Protein AF-A0A8H5XHL4-F1 (afdb_monomer)

Solvent-accessible surface area (backbone atoms only — not comparable to full-atom values): 6270 Å² total; per-residue (Å²): 133,94,64,80,93,77,61,61,70,64,60,60,53,51,51,50,46,74,71,34,95,85,46,50,74,70,47,53,52,52,52,54,50,47,54,58,54,70,52,80,88,62,96,65,56,74,69,56,48,54,49,49,48,70,42,34,60,77,45,88,51,71,60,10,51,52,43,46,52,49,53,53,53,48,52,52,50,54,48,50,49,46,71,74,40,34,78,82,73,36,90,84,78,67,84,84,71,74,84,84,120

InterPro domains:
  IPR032466 Metal-dependent hydrolase [SSF51556] (3-85)

Secondary structure (DSSP, 8-state):
----SS--THHHHHHHHHH-TT--HHHHHHHHHHHHHH---S---HHHHHHHHHHGGGSSSHHHHHHHHHHHHHHHHHHHHHHHHHHHHS---STTSSS--

Mean predicted aligned error: 8.35 Å

Radius of gyration: 18.92 Å; Cα contacts (8 Å, |Δi|>4): 49; chains: 1; bounding box: 35×47×55 Å

Structure (mmCIF, N/CA/C/O backbone):
data_AF-A0A8H5XHL4-F1
#
_entry.id   AF-A0A8H5XHL4-F1
#
loop_
_atom_site.group_PDB
_atom_site.id
_atom_site.type_symbol
_atom_site.label_atom_id
_atom_site.label_alt_id
_atom_site.label_comp_id
_atom_site.label_asym_id
_atom_site.label_entity_id
_atom_site.label_seq_id
_atom_site.pdbx_PDB_ins_code
_atom_site.Cartn_x
_atom_site.Cartn_y
_atom_site.Cartn_z
_atom_site.occupancy
_atom_site.B_iso_or_equiv
_atom_site.auth_seq_id
_atom_site.auth_comp_id
_atom_site.auth_asym_id
_atom_site.auth_atom_id
_atom_site.pdbx_PDB_model_num
ATOM 1 N N . MET A 1 1 ? 1.509 24.940 -1.824 1.00 42.12 1 MET A N 1
ATOM 2 C CA . MET A 1 1 ? 1.316 23.593 -2.398 1.00 42.12 1 MET A CA 1
ATOM 3 C C . MET A 1 1 ? 0.626 23.781 -3.732 1.00 42.12 1 MET A C 1
ATOM 5 O O . MET A 1 1 ? -0.484 24.295 -3.745 1.00 42.12 1 MET A O 1
ATOM 9 N N . LEU A 1 2 ? 1.323 23.528 -4.839 1.00 49.84 2 LEU A N 1
ATOM 10 C CA . LEU A 1 2 ? 0.805 23.785 -6.185 1.00 49.84 2 LEU A CA 1
ATOM 11 C C . LEU A 1 2 ? 0.125 22.520 -6.717 1.00 49.84 2 LEU A C 1
ATOM 13 O O . LEU A 1 2 ? 0.707 21.776 -7.493 1.00 49.84 2 LEU A O 1
ATOM 17 N N . GLY A 1 3 ? -1.107 22.301 -6.263 1.00 50.19 3 GLY A N 1
ATOM 18 C CA . GLY A 1 3 ? -2.074 21.391 -6.867 1.00 50.19 3 GLY A CA 1
ATOM 19 C C . GLY A 1 3 ? -3.294 22.213 -7.265 1.00 50.19 3 GLY A C 1
ATOM 20 O O . GLY A 1 3 ? -4.221 22.361 -6.478 1.00 50.19 3 GLY A O 1
ATOM 21 N N . GLN A 1 4 ? -3.246 22.838 -8.440 1.00 53.09 4 GLN A N 1
ATOM 22 C CA . GLN A 1 4 ? -4.428 23.424 -9.071 1.00 53.09 4 GLN A CA 1
ATOM 23 C C . GLN A 1 4 ? -4.852 22.460 -10.188 1.00 53.09 4 GLN A C 1
ATOM 25 O O . GLN A 1 4 ? -4.227 22.372 -11.242 1.00 53.09 4 GLN A O 1
ATOM 30 N N . ASP A 1 5 ? -5.861 21.664 -9.845 1.00 52.06 5 ASP A N 1
ATOM 31 C CA . ASP A 1 5 ? -6.903 21.056 -10.680 1.00 52.06 5 ASP A CA 1
ATOM 32 C C . ASP A 1 5 ? -6.591 20.055 -11.804 1.00 52.06 5 ASP A C 1
ATOM 34 O O . ASP A 1 5 ? -7.541 19.483 -12.334 1.00 52.06 5 ASP A O 1
ATOM 38 N N . THR A 1 6 ? -5.339 19.714 -12.132 1.00 51.28 6 THR A N 1
ATOM 39 C CA . THR A 1 6 ? -5.097 18.645 -13.142 1.00 51.28 6 THR A CA 1
ATOM 40 C C . THR A 1 6 ? -3.935 17.694 -12.865 1.00 51.28 6 THR A C 1
ATOM 42 O O . THR A 1 6 ? -3.956 16.561 -13.343 1.00 51.28 6 THR A O 1
ATOM 45 N N . ALA A 1 7 ? -2.934 18.100 -12.083 1.00 54.56 7 ALA A N 1
ATOM 46 C CA . ALA A 1 7 ? -1.842 17.222 -11.668 1.00 54.56 7 ALA A CA 1
ATOM 47 C C . ALA A 1 7 ? -2.116 16.748 -10.235 1.00 54.56 7 ALA A C 1
ATOM 49 O O . ALA A 1 7 ? -1.947 17.514 -9.291 1.00 54.56 7 ALA A O 1
ATOM 50 N N . GLY A 1 8 ? -2.600 15.515 -10.070 1.00 72.62 8 GLY A N 1
ATOM 51 C CA . GLY A 1 8 ? -2.780 14.901 -8.751 1.00 72.62 8 GLY A CA 1
ATOM 52 C C . GLY A 1 8 ? -1.451 14.695 -8.007 1.00 72.62 8 GLY A C 1
ATOM 53 O O . GLY A 1 8 ? -0.417 15.269 -8.348 1.00 72.62 8 GLY A O 1
ATOM 54 N N . MET A 1 9 ? -1.440 13.801 -7.016 1.00 84.75 9 MET A N 1
ATOM 55 C CA . MET A 1 9 ? -0.245 13.528 -6.198 1.00 84.75 9 MET A CA 1
ATOM 56 C C . MET A 1 9 ? 0.983 13.032 -6.989 1.00 84.75 9 MET A C 1
ATOM 58 O O . MET A 1 9 ? 2.087 13.019 -6.451 1.00 84.75 9 MET A O 1
ATOM 62 N N . SER A 1 10 ? 0.838 12.654 -8.263 1.00 86.69 10 SER A N 1
ATOM 63 C CA . SER A 1 10 ? 1.930 12.179 -9.123 1.00 86.69 10 SER A CA 1
ATOM 64 C C . SER A 1 10 ? 3.124 13.136 -9.182 1.00 86.69 10 SER A C 1
ATOM 66 O O . SER A 1 10 ? 4.265 12.679 -9.191 1.00 86.69 10 SER A O 1
ATOM 68 N N . HIS A 1 11 ? 2.885 14.452 -9.186 1.00 86.31 11 HIS A N 1
ATOM 69 C CA . HIS A 1 11 ? 3.968 15.437 -9.195 1.00 86.31 11 HIS A CA 1
ATOM 70 C C . HIS A 1 11 ? 4.782 15.400 -7.893 1.00 86.31 11 HIS A C 1
ATOM 72 O O . HIS A 1 11 ? 6.012 15.373 -7.935 1.00 86.31 11 HIS A O 1
ATOM 78 N N . ASP A 1 12 ? 4.111 15.323 -6.743 1.00 88.19 12 ASP A N 1
ATOM 79 C CA . ASP A 1 12 ? 4.772 15.251 -5.436 1.00 88.19 12 ASP A CA 1
ATOM 80 C C . ASP A 1 12 ? 5.557 13.936 -5.280 1.00 88.19 12 ASP A C 1
ATOM 82 O O . ASP A 1 12 ? 6.684 13.934 -4.782 1.00 88.19 12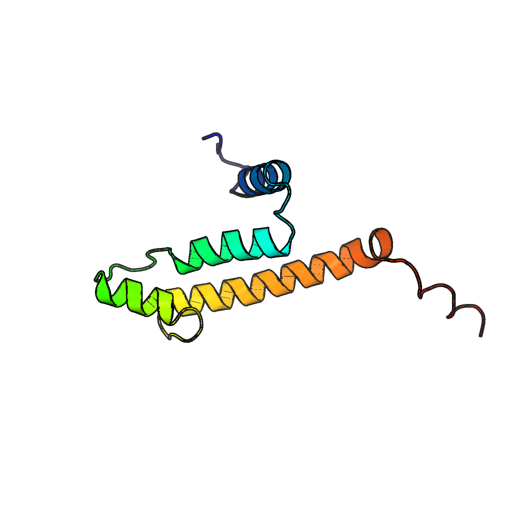 ASP A O 1
ATOM 86 N N . PHE A 1 13 ? 5.012 12.822 -5.784 1.00 88.62 13 PHE A N 1
ATOM 87 C CA . PHE A 1 13 ? 5.712 11.532 -5.828 1.00 88.62 13 PHE A CA 1
ATOM 88 C C . PHE A 1 13 ? 6.957 11.578 -6.724 1.00 88.62 13 PHE A C 1
ATOM 90 O O . PHE A 1 13 ? 8.005 11.047 -6.350 1.00 88.62 13 PHE A O 1
ATOM 97 N N . TRP A 1 14 ? 6.881 12.245 -7.879 1.00 87.81 14 TRP A N 1
ATOM 98 C CA . TRP A 1 14 ? 8.037 12.422 -8.757 1.00 87.81 14 TRP A CA 1
ATOM 99 C C . TRP A 1 14 ? 9.126 13.275 -8.097 1.00 87.81 14 TRP A C 1
ATOM 101 O O . TRP A 1 14 ? 10.302 12.913 -8.135 1.00 87.81 14 TRP A O 1
ATOM 111 N N . GLN A 1 15 ? 8.749 14.361 -7.417 1.00 89.69 15 GLN A N 1
ATOM 112 C CA . GLN A 1 15 ? 9.703 15.176 -6.662 1.00 89.69 15 GLN A CA 1
ATOM 113 C C . GLN A 1 15 ? 10.373 14.390 -5.527 1.00 89.69 15 GLN A C 1
ATOM 115 O O . GLN A 1 15 ? 11.585 14.509 -5.343 1.00 89.69 15 GLN A O 1
ATOM 120 N N . ALA A 1 16 ? 9.624 13.556 -4.797 1.00 88.38 16 ALA A N 1
ATOM 121 C CA . ALA A 1 16 ? 10.184 12.693 -3.756 1.00 88.38 16 ALA A CA 1
ATOM 122 C C . ALA A 1 16 ? 11.206 11.696 -4.327 1.00 88.38 16 ALA A C 1
ATOM 124 O O . ALA A 1 16 ? 12.293 11.541 -3.766 1.00 88.38 16 ALA A O 1
ATOM 125 N N . LEU A 1 17 ? 10.894 11.086 -5.476 1.00 87.81 17 LEU A N 1
ATOM 126 C CA . LEU A 1 17 ? 11.797 10.174 -6.181 1.00 87.81 17 LEU A CA 1
ATOM 127 C C . LEU A 1 17 ? 13.112 10.853 -6.579 1.00 87.81 17 LEU A C 1
ATOM 129 O O . LEU A 1 17 ? 14.180 10.284 -6.389 1.00 87.81 17 LEU A O 1
ATOM 133 N N . GLN A 1 18 ? 13.046 12.080 -7.100 1.00 88.62 18 GLN A N 1
ATOM 134 C CA . GLN A 1 18 ? 14.246 12.830 -7.484 1.00 88.62 18 GLN A CA 1
ATOM 135 C C . GLN A 1 18 ? 15.045 13.333 -6.269 1.00 88.62 18 GLN A C 1
ATOM 137 O O . GLN A 1 18 ? 16.268 13.454 -6.330 1.00 88.62 18 GLN A O 1
ATOM 142 N N . GLY A 1 19 ? 14.370 13.647 -5.160 1.00 86.56 19 GLY A N 1
ATOM 143 C CA . GLY A 1 19 ? 14.992 14.217 -3.965 1.00 86.56 19 GLY A CA 1
ATOM 144 C C . GLY A 1 19 ? 15.700 13.199 -3.067 1.00 86.56 19 GLY A C 1
ATOM 145 O O . GLY A 1 19 ? 16.670 13.547 -2.387 1.00 86.56 19 GLY A O 1
ATOM 146 N N . TRP A 1 20 ? 15.245 11.944 -3.048 1.00 86.75 20 TRP A N 1
ATOM 147 C CA . TRP A 1 20 ? 15.785 10.907 -2.168 1.00 86.75 20 TRP A CA 1
ATOM 148 C C . TRP A 1 20 ? 16.631 9.888 -2.929 1.00 86.75 20 TRP A C 1
ATOM 150 O O . TRP A 1 20 ? 16.127 9.027 -3.640 1.00 86.75 20 TRP A O 1
ATOM 160 N N . LYS A 1 21 ? 17.948 9.924 -2.690 1.00 79.94 21 LYS A N 1
ATOM 161 C CA . LYS A 1 21 ? 18.935 9.051 -3.355 1.00 79.94 21 LYS A CA 1
ATOM 162 C C . LYS A 1 21 ? 18.736 7.550 -3.107 1.00 79.94 21 LYS A C 1
ATOM 164 O O . LYS A 1 21 ? 19.317 6.738 -3.814 1.00 79.94 21 LYS A O 1
ATOM 169 N N . ASN A 1 22 ? 17.979 7.186 -2.077 1.00 82.25 22 ASN A N 1
ATOM 170 C CA . ASN A 1 22 ? 17.691 5.811 -1.676 1.00 82.25 22 ASN A CA 1
ATOM 171 C C . ASN A 1 22 ? 16.222 5.415 -1.904 1.00 82.25 22 ASN A C 1
ATOM 173 O O . ASN A 1 22 ? 15.802 4.362 -1.424 1.00 82.25 22 ASN A O 1
ATOM 177 N N . LEU A 1 23 ? 15.435 6.244 -2.597 1.00 86.00 23 LEU A N 1
ATOM 178 C CA . LEU A 1 23 ? 14.054 5.930 -2.93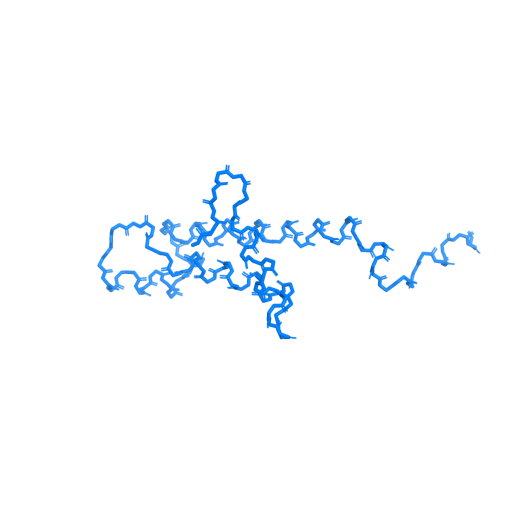6 1.00 86.00 23 LEU A CA 1
ATOM 179 C C . LEU A 1 23 ? 14.006 5.304 -4.332 1.00 86.00 23 LEU A C 1
ATOM 181 O O . LEU A 1 23 ? 14.235 5.972 -5.331 1.00 86.00 23 LEU A O 1
ATOM 185 N N . GLY A 1 24 ? 13.725 4.005 -4.388 1.00 87.75 24 GLY A N 1
ATOM 186 C CA . GLY A 1 24 ? 13.415 3.294 -5.631 1.00 87.75 24 GLY A CA 1
ATOM 187 C C . GLY A 1 24 ? 11.919 3.001 -5.761 1.00 87.75 24 GLY A C 1
ATOM 188 O O . GLY A 1 24 ? 11.121 3.420 -4.922 1.00 87.75 24 GLY A O 1
ATOM 189 N N . LEU A 1 25 ? 11.546 2.209 -6.770 1.00 89.88 25 LEU A N 1
ATOM 190 C CA . LEU A 1 25 ? 10.157 1.804 -7.027 1.00 89.88 25 LEU A CA 1
ATOM 191 C C . LEU A 1 25 ? 9.481 1.194 -5.786 1.00 89.88 25 LEU A C 1
ATOM 193 O O . LEU A 1 25 ? 8.402 1.627 -5.394 1.00 89.88 25 LEU A O 1
ATOM 197 N N . ALA A 1 26 ? 10.160 0.266 -5.107 1.00 91.62 26 ALA A N 1
ATOM 198 C CA . ALA A 1 26 ? 9.665 -0.331 -3.865 1.00 91.62 26 ALA A CA 1
ATOM 199 C C . ALA A 1 26 ? 9.419 0.717 -2.765 1.00 91.62 26 ALA A C 1
ATOM 201 O O . ALA A 1 26 ? 8.443 0.634 -2.024 1.00 91.62 26 ALA A O 1
ATOM 202 N N . GLY A 1 27 ? 10.276 1.739 -2.690 1.00 92.44 27 GLY A N 1
ATOM 203 C CA . GLY A 1 27 ? 10.133 2.832 -1.735 1.00 92.44 27 GLY A CA 1
ATOM 204 C C . GLY A 1 27 ? 8.921 3.719 -2.022 1.00 92.44 27 GLY A C 1
ATOM 205 O O . GLY A 1 27 ? 8.235 4.117 -1.083 1.00 92.44 27 GLY A O 1
ATOM 206 N N . LEU A 1 28 ? 8.614 3.989 -3.296 1.00 92.75 28 LEU A N 1
ATOM 207 C CA . LEU A 1 28 ? 7.379 4.687 -3.681 1.00 92.75 28 LEU A CA 1
ATOM 208 C C . LEU A 1 28 ? 6.138 3.880 -3.287 1.00 92.75 28 LEU A C 1
ATOM 210 O O . LEU A 1 28 ? 5.202 4.444 -2.719 1.00 92.75 28 LEU A O 1
ATOM 214 N N . GLY A 1 29 ? 6.170 2.564 -3.517 1.00 94.62 29 GLY A N 1
ATOM 215 C CA . GLY A 1 29 ? 5.112 1.650 -3.090 1.00 94.62 29 GLY A CA 1
ATOM 216 C C . GLY A 1 29 ? 4.886 1.697 -1.580 1.00 94.62 29 GLY A C 1
ATOM 217 O O . GLY A 1 29 ? 3.767 1.914 -1.122 1.00 94.62 29 GLY A O 1
ATOM 218 N N . SER A 1 30 ? 5.962 1.604 -0.792 1.00 94.50 30 SER A N 1
ATOM 219 C CA . SER A 1 30 ? 5.893 1.720 0.671 1.00 94.50 30 SER A CA 1
ATOM 220 C C . SER A 1 30 ? 5.409 3.093 1.150 1.00 94.50 30 SER A C 1
ATOM 222 O O . SER A 1 30 ? 4.713 3.178 2.163 1.00 94.50 30 SER A O 1
ATOM 224 N N . LEU A 1 31 ? 5.765 4.181 0.458 1.00 94.06 31 LEU A N 1
ATOM 225 C CA . LEU A 1 31 ? 5.317 5.529 0.816 1.00 94.06 31 LEU A CA 1
ATOM 226 C C . LEU A 1 31 ? 3.795 5.663 0.665 1.00 94.06 31 LEU A C 1
ATOM 228 O O . LEU A 1 31 ? 3.121 6.130 1.586 1.00 94.06 31 LEU A O 1
ATOM 232 N N . ALA A 1 32 ? 3.254 5.213 -0.467 1.00 95.12 32 ALA A N 1
ATOM 233 C CA . ALA A 1 32 ? 1.818 5.207 -0.708 1.00 95.12 32 ALA A CA 1
ATOM 234 C C . ALA A 1 32 ? 1.082 4.228 0.226 1.00 95.12 32 ALA A C 1
ATOM 236 O O . ALA A 1 32 ? 0.087 4.619 0.839 1.00 95.12 32 ALA A O 1
ATOM 237 N N . GLU A 1 33 ? 1.605 3.015 0.437 1.00 96.81 33 GLU A N 1
ATOM 238 C CA . GLU A 1 33 ? 1.028 2.039 1.373 1.00 96.81 33 GLU A CA 1
ATOM 239 C C . GLU A 1 33 ? 0.923 2.606 2.794 1.00 96.81 33 GLU A C 1
ATOM 241 O O . GLU A 1 33 ? -0.106 2.472 3.458 1.00 96.81 33 GLU A O 1
ATOM 246 N N . ASN A 1 34 ? 1.964 3.303 3.258 1.00 96.56 34 ASN A N 1
ATOM 247 C CA . ASN A 1 34 ? 1.947 3.945 4.568 1.00 96.56 34 ASN A CA 1
ATOM 248 C C . ASN A 1 34 ? 0.856 5.015 4.667 1.00 96.56 34 ASN A C 1
ATOM 250 O O . ASN A 1 34 ? 0.212 5.119 5.711 1.00 96.56 34 ASN A O 1
ATOM 254 N N . SER A 1 35 ? 0.588 5.775 3.602 1.00 96.12 35 SER A N 1
ATOM 255 C CA . SER A 1 35 ? -0.504 6.755 3.623 1.00 96.12 35 SER A CA 1
ATOM 256 C C . SER A 1 35 ? -1.871 6.090 3.855 1.00 96.12 35 SER A C 1
ATOM 258 O O . SER A 1 35 ? -2.643 6.560 4.689 1.00 96.12 35 SER A O 1
ATOM 260 N N . VAL A 1 36 ? -2.129 4.935 3.226 1.00 96.94 36 VAL A N 1
ATOM 261 C CA . VAL A 1 36 ? -3.342 4.124 3.441 1.00 96.94 36 VAL A CA 1
ATOM 262 C C . VAL A 1 36 ? -3.358 3.548 4.857 1.00 96.94 36 VAL A C 1
ATOM 264 O O . VAL A 1 36 ? -4.358 3.645 5.576 1.00 96.94 36 VAL A O 1
ATOM 267 N N . ARG A 1 37 ? -2.227 2.993 5.305 1.00 97.69 37 ARG A N 1
ATOM 268 C CA . ARG A 1 37 ? -2.111 2.367 6.622 1.00 97.69 37 ARG A CA 1
ATOM 269 C C . ARG A 1 37 ? -2.412 3.345 7.749 1.00 97.69 37 ARG A C 1
ATOM 271 O O . ARG A 1 37 ? -3.100 2.971 8.696 1.00 97.69 37 ARG A O 1
ATOM 278 N N . TRP A 1 38 ? -1.952 4.587 7.643 1.00 97.44 38 TRP A N 1
ATOM 279 C CA . TRP A 1 38 ? -2.099 5.605 8.684 1.00 97.44 38 TRP A CA 1
ATOM 280 C C . TRP A 1 38 ? -3.308 6.534 8.495 1.00 97.44 38 TRP A C 1
ATOM 282 O O . TRP A 1 38 ? -3.610 7.315 9.391 1.00 97.44 38 TRP A O 1
ATOM 292 N N . ALA A 1 39 ? -4.060 6.430 7.396 1.00 96.69 39 ALA A N 1
ATOM 293 C CA . ALA A 1 39 ? -5.280 7.216 7.202 1.00 96.69 39 ALA A CA 1
ATOM 294 C C . ALA A 1 39 ? -6.362 6.898 8.254 1.00 96.69 39 ALA A C 1
ATOM 296 O O . ALA A 1 39 ? -6.524 5.755 8.681 1.00 96.69 39 ALA A O 1
ATOM 297 N N . ALA A 1 40 ? -7.147 7.890 8.662 1.00 95.69 40 ALA A N 1
ATOM 298 C CA . ALA A 1 40 ? -8.371 7.675 9.434 1.00 95.69 40 ALA A CA 1
ATOM 299 C C . ALA A 1 40 ? -9.556 7.603 8.457 1.00 95.69 40 ALA A C 1
ATOM 301 O O . ALA A 1 40 ? -10.070 8.632 8.032 1.00 95.69 40 ALA A O 1
ATOM 302 N N . PHE A 1 41 ? -9.926 6.391 8.028 1.00 95.25 41 PHE A N 1
ATOM 303 C CA . PHE A 1 41 ? -11.003 6.189 7.043 1.00 95.25 41 PHE A CA 1
ATOM 304 C C . PHE A 1 41 ? -12.408 6.324 7.632 1.00 95.25 41 PHE A C 1
ATOM 306 O O . PHE A 1 41 ? -13.361 6.549 6.891 1.00 95.25 41 PHE A O 1
ATOM 313 N N . GLU A 1 42 ? -12.527 6.146 8.941 1.00 94.31 42 GLU A N 1
ATOM 314 C CA . GLU A 1 42 ? -13.778 6.143 9.687 1.00 94.31 42 GLU A CA 1
ATOM 315 C C . GLU A 1 42 ? -13.550 6.877 11.011 1.00 94.31 42 GLU A C 1
ATOM 317 O O . GLU A 1 42 ? -12.413 6.956 11.495 1.00 94.31 42 GLU A O 1
ATOM 322 N N . ASP A 1 43 ? -14.626 7.382 11.612 1.00 96.25 43 ASP A N 1
ATOM 323 C CA . ASP A 1 43 ? -14.581 7.893 12.979 1.00 96.25 43 ASP A CA 1
ATOM 324 C C . ASP A 1 43 ? -14.351 6.722 13.939 1.00 96.25 43 ASP A C 1
ATOM 326 O O . ASP A 1 43 ? -15.150 5.787 14.017 1.00 96.25 43 ASP A O 1
ATOM 330 N N . GLN A 1 44 ? -13.235 6.756 14.662 1.00 95.31 44 GLN A N 1
ATOM 331 C CA . GLN A 1 44 ? -12.802 5.663 15.527 1.00 95.31 44 GLN A CA 1
ATOM 332 C C . GLN A 1 44 ? -12.162 6.206 16.802 1.00 95.31 44 GLN A C 1
ATOM 334 O O . GLN A 1 44 ? -11.601 7.306 16.825 1.00 95.31 44 GLN A O 1
ATOM 339 N N . SER A 1 45 ? -12.206 5.413 17.875 1.00 97.56 45 SER A N 1
ATOM 340 C CA . SER A 1 45 ? -11.397 5.707 19.055 1.00 97.56 45 SER A CA 1
ATOM 341 C C . SER A 1 45 ? -9.909 5.533 18.731 1.00 97.56 45 SER A C 1
ATOM 343 O O . SER A 1 45 ? -9.528 4.798 17.818 1.00 97.56 45 SER A O 1
ATOM 345 N N . GLN A 1 46 ? -9.035 6.163 19.520 1.00 97.06 46 GLN A N 1
ATOM 346 C CA . GLN A 1 46 ? -7.590 5.990 19.351 1.00 97.06 46 GLN A CA 1
ATOM 347 C C . GLN A 1 46 ? -7.162 4.518 19.483 1.00 97.06 46 GLN A C 1
ATOM 349 O O . GLN A 1 46 ? -6.259 4.074 18.775 1.00 97.06 46 GLN A O 1
ATOM 354 N N . ALA A 1 47 ? -7.796 3.763 20.385 1.00 97.81 47 ALA A N 1
ATOM 355 C CA . ALA A 1 47 ? -7.474 2.357 20.603 1.00 97.81 47 ALA A CA 1
ATOM 356 C C . ALA A 1 47 ? -7.835 1.505 19.378 1.00 97.81 47 ALA A C 1
ATOM 358 O O . ALA A 1 47 ? -7.012 0.700 18.936 1.00 97.81 47 ALA A O 1
ATOM 359 N N . ASP A 1 48 ? -9.017 1.739 18.805 1.00 97.31 48 ASP A N 1
ATOM 360 C CA . ASP A 1 48 ? -9.487 1.026 17.615 1.00 97.31 48 ASP A CA 1
ATOM 361 C C . ASP A 1 48 ? -8.628 1.376 16.397 1.00 97.31 48 ASP A C 1
ATOM 363 O O . ASP A 1 48 ? -8.139 0.477 15.718 1.00 97.31 48 ASP A O 1
ATOM 367 N N . TRP A 1 49 ? -8.311 2.659 16.191 1.00 97.25 49 TRP A N 1
ATOM 368 C CA . TRP A 1 49 ? -7.462 3.097 15.079 1.00 97.25 49 TRP A CA 1
ATOM 369 C C . TRP A 1 49 ? -6.056 2.479 15.126 1.00 97.25 49 TRP A C 1
ATOM 371 O O . TRP A 1 49 ? -5.533 2.011 14.110 1.00 97.25 49 TRP A O 1
ATOM 381 N N . ILE A 1 50 ? -5.440 2.414 16.313 1.00 97.75 50 ILE A N 1
ATOM 382 C CA . ILE A 1 50 ? -4.137 1.756 16.495 1.00 97.75 50 ILE A CA 1
ATOM 383 C C . ILE A 1 50 ? -4.239 0.244 16.274 1.00 97.75 50 ILE A C 1
ATOM 385 O O . ILE A 1 50 ? -3.318 -0.351 15.705 1.00 97.75 50 ILE A O 1
ATOM 389 N N . ASN A 1 51 ? -5.324 -0.396 16.718 1.00 97.19 51 ASN A N 1
ATOM 390 C CA . ASN A 1 51 ? -5.555 -1.809 16.437 1.00 97.19 51 ASN A CA 1
ATOM 391 C C . ASN A 1 51 ? -5.681 -2.050 14.926 1.00 97.19 51 ASN A C 1
ATOM 393 O O . ASN A 1 51 ? -5.009 -2.928 14.389 1.00 97.19 51 ASN A O 1
ATOM 397 N N . ASP A 1 52 ? -6.432 -1.211 14.224 1.00 97.19 52 ASP A N 1
ATOM 398 C CA . ASP A 1 52 ? -6.634 -1.300 12.781 1.00 97.19 52 ASP A CA 1
ATOM 399 C C . ASP A 1 52 ? -5.323 -1.104 11.999 1.00 97.19 52 ASP A C 1
ATOM 401 O O . ASP A 1 52 ? -5.049 -1.845 11.053 1.00 97.19 52 ASP A O 1
ATOM 405 N N . ILE A 1 53 ? -4.451 -0.177 12.420 1.00 97.50 53 ILE A N 1
ATOM 406 C CA . ILE A 1 53 ? -3.093 -0.020 11.859 1.00 97.50 53 ILE A CA 1
ATOM 407 C C . ILE A 1 53 ? -2.265 -1.308 12.005 1.00 97.50 53 ILE A C 1
ATOM 409 O O . ILE A 1 53 ? -1.490 -1.658 11.104 1.00 97.50 53 ILE A O 1
ATOM 413 N N . LYS A 1 54 ? -2.390 -2.005 13.142 1.00 97.38 54 LYS A N 1
ATOM 414 C CA . LYS A 1 54 ? -1.663 -3.256 13.411 1.00 97.38 54 LYS A CA 1
ATOM 415 C C . LYS A 1 54 ? -2.206 -4.411 12.580 1.00 97.38 54 LYS A C 1
ATOM 417 O O . LYS A 1 54 ? -1.404 -5.148 12.017 1.00 97.38 54 LYS A O 1
ATOM 422 N N . GLN A 1 55 ? -3.530 -4.532 12.481 1.00 96.88 55 GLN A N 1
ATOM 423 C CA . GLN A 1 55 ? -4.183 -5.566 11.677 1.00 96.88 55 GLN A CA 1
ATOM 424 C C . GLN A 1 55 ? -3.924 -5.375 10.178 1.00 96.88 55 GLN A C 1
ATOM 426 O O . GLN A 1 55 ? -3.807 -6.361 9.456 1.00 96.88 55 GLN A O 1
ATOM 431 N N . ALA A 1 56 ? -3.770 -4.128 9.714 1.00 95.38 56 ALA A N 1
ATOM 432 C CA . ALA A 1 56 ? -3.492 -3.809 8.313 1.00 95.38 56 ALA A CA 1
ATOM 433 C C . ALA A 1 56 ? -4.447 -4.575 7.372 1.00 95.38 56 ALA A C 1
ATOM 435 O O . ALA A 1 56 ? -5.657 -4.518 7.569 1.00 95.38 56 ALA A O 1
ATOM 436 N N . SER A 1 57 ? -3.934 -5.308 6.379 1.00 95.00 57 SER A N 1
ATOM 437 C CA . SER A 1 57 ? -4.746 -6.081 5.427 1.00 95.00 57 SER A CA 1
ATOM 438 C C . SER A 1 57 ? -5.402 -7.344 6.006 1.00 95.00 57 SER A C 1
ATOM 440 O O . SER A 1 57 ? -6.218 -7.952 5.318 1.00 95.00 57 SER A O 1
ATOM 442 N N . LEU A 1 58 ? -5.086 -7.745 7.244 1.00 96.56 58 LEU A N 1
ATOM 443 C CA . LEU A 1 58 ? -5.670 -8.924 7.904 1.00 96.56 58 LEU A CA 1
ATOM 444 C C . LEU A 1 58 ? -6.984 -8.619 8.639 1.00 96.56 58 LEU A C 1
ATOM 446 O O . LEU A 1 58 ? -7.666 -9.538 9.090 1.00 96.56 58 LEU A O 1
ATOM 450 N N . GLY A 1 59 ? -7.331 -7.338 8.788 1.00 94.25 59 GLY A N 1
ATOM 451 C CA . GLY A 1 59 ? -8.595 -6.923 9.389 1.00 94.25 59 GLY A CA 1
ATOM 452 C C . GLY A 1 59 ? -9.800 -7.128 8.464 1.00 94.25 59 GLY A C 1
ATOM 453 O O . GLY A 1 59 ? -9.684 -7.557 7.319 1.00 94.25 59 GLY A O 1
ATOM 454 N N . THR A 1 60 ? -10.980 -6.762 8.959 1.00 94.94 60 THR A N 1
ATOM 455 C CA . THR A 1 60 ? -12.256 -6.836 8.217 1.00 94.94 60 THR A CA 1
ATOM 456 C C . THR A 1 60 ? -12.944 -5.474 8.058 1.00 94.94 60 THR A C 1
ATOM 458 O O . THR A 1 60 ? -14.028 -5.389 7.487 1.00 94.94 60 THR A O 1
ATOM 461 N N . ASN A 1 61 ? -12.313 -4.407 8.555 1.00 95.19 61 ASN A N 1
ATOM 462 C CA . ASN A 1 61 ? -12.792 -3.025 8.484 1.00 95.19 61 ASN A CA 1
ATOM 463 C C . ASN A 1 61 ? -12.451 -2.352 7.137 1.00 95.19 61 ASN A C 1
ATOM 465 O O . ASN A 1 61 ? -11.819 -2.942 6.251 1.00 95.19 61 ASN A O 1
ATOM 469 N N . VAL A 1 62 ? -12.840 -1.081 6.987 1.00 97.19 62 VAL A N 1
ATOM 470 C CA . VAL A 1 62 ? -12.580 -0.308 5.763 1.00 97.19 62 VAL A CA 1
ATOM 471 C C . VAL A 1 62 ? -11.084 -0.148 5.501 1.00 97.19 62 VAL A C 1
ATOM 473 O O . VAL A 1 62 ? -10.659 -0.287 4.355 1.00 97.19 62 VAL A O 1
ATOM 476 N N . LYS A 1 63 ? -10.261 0.085 6.533 1.00 97.00 63 LYS A N 1
ATOM 477 C CA . LYS A 1 63 ? -8.802 0.187 6.373 1.00 97.00 63 LYS A CA 1
ATOM 478 C C . LYS A 1 63 ? -8.220 -1.090 5.771 1.00 97.00 63 LYS A C 1
ATOM 480 O O . LYS A 1 63 ? -7.457 -1.001 4.816 1.00 97.00 63 LYS A O 1
ATOM 485 N N . ALA A 1 64 ? -8.600 -2.257 6.281 1.00 97.94 64 ALA A N 1
ATOM 486 C CA . ALA A 1 64 ? -8.121 -3.537 5.776 1.00 97.94 64 ALA A CA 1
ATOM 487 C C . ALA A 1 64 ? -8.498 -3.742 4.308 1.00 97.94 64 ALA A C 1
ATOM 489 O O . ALA A 1 64 ? -7.643 -4.105 3.501 1.00 97.94 64 ALA A O 1
ATOM 490 N N . LYS A 1 65 ? -9.738 -3.397 3.938 1.00 98.31 65 LYS A N 1
ATOM 491 C CA . LYS A 1 65 ? -10.180 -3.401 2.541 1.00 98.31 65 LYS A CA 1
ATOM 492 C C . LYS A 1 65 ? -9.325 -2.475 1.666 1.00 98.31 65 LYS A C 1
ATOM 494 O O . LYS A 1 65 ? -8.865 -2.901 0.614 1.00 98.31 65 LYS A O 1
ATOM 499 N N . ARG A 1 66 ? -9.058 -1.237 2.102 1.00 98.25 66 ARG A N 1
ATOM 500 C CA . ARG A 1 66 ? -8.209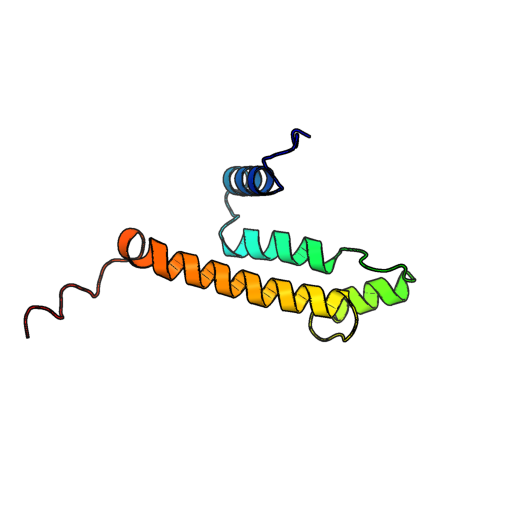 -0.289 1.350 1.00 98.25 66 ARG A CA 1
ATOM 501 C C . ARG A 1 66 ? -6.759 -0.753 1.234 1.00 98.25 66 ARG A C 1
ATOM 503 O O . ARG A 1 66 ? -6.152 -0.549 0.191 1.00 98.25 66 ARG A O 1
ATOM 510 N N . MET A 1 67 ? -6.219 -1.402 2.264 1.00 98.31 67 MET A N 1
ATOM 511 C CA . MET A 1 67 ? -4.882 -2.004 2.215 1.00 98.31 67 MET A CA 1
ATOM 512 C C . MET A 1 67 ? -4.814 -3.137 1.183 1.00 98.31 67 MET A C 1
ATOM 514 O O . MET A 1 67 ? -3.862 -3.197 0.415 1.00 98.31 67 MET A O 1
ATOM 518 N N . GLN A 1 68 ? -5.829 -4.006 1.131 1.00 98.31 68 GLN A N 1
ATOM 519 C CA . GLN A 1 68 ? -5.912 -5.081 0.134 1.00 98.31 68 GLN A CA 1
ATOM 520 C C . GLN A 1 68 ? -6.063 -4.531 -1.291 1.00 98.31 68 GLN A C 1
ATOM 522 O O . GLN A 1 68 ? -5.370 -4.980 -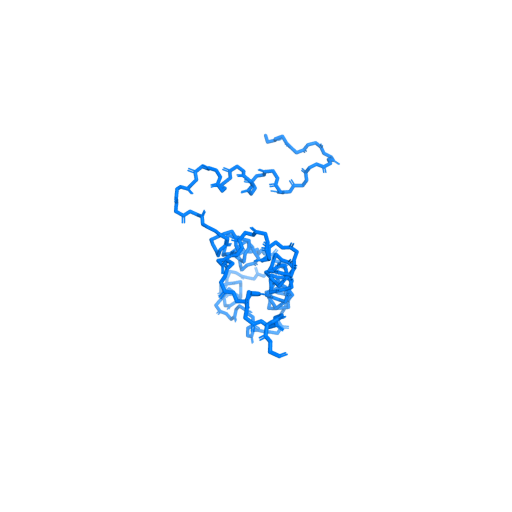2.199 1.00 98.31 68 GLN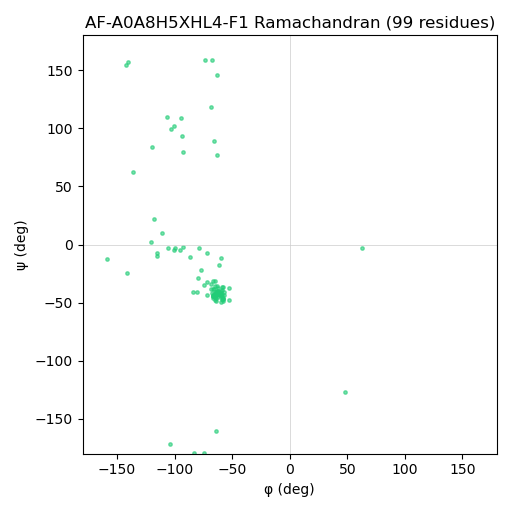 A O 1
ATOM 527 N N . GLU A 1 69 ? -6.935 -3.537 -1.489 1.00 98.31 69 GLU A N 1
ATOM 528 C CA . GLU A 1 69 ? -7.092 -2.851 -2.778 1.00 98.31 69 GLU A CA 1
ATOM 529 C C . GLU A 1 69 ? -5.771 -2.221 -3.233 1.00 98.31 69 GLU A C 1
ATOM 531 O O . GLU A 1 69 ? -5.355 -2.433 -4.367 1.00 98.31 69 GLU A O 1
ATOM 536 N N . TRP A 1 70 ? -5.076 -1.514 -2.336 1.00 97.88 70 TRP A N 1
ATOM 537 C CA . TRP A 1 70 ? -3.762 -0.945 -2.626 1.00 97.88 70 TRP A CA 1
ATOM 538 C C . TRP A 1 70 ? -2.749 -2.013 -3.053 1.00 97.88 70 TRP A C 1
ATOM 540 O O . TRP A 1 70 ? -2.076 -1.831 -4.062 1.00 97.88 70 TRP A O 1
ATOM 550 N N . GLN A 1 71 ? -2.662 -3.133 -2.330 1.00 97.69 71 GLN A N 1
ATOM 551 C CA . GLN A 1 71 ? -1.748 -4.230 -2.667 1.00 97.69 71 GLN A CA 1
ATOM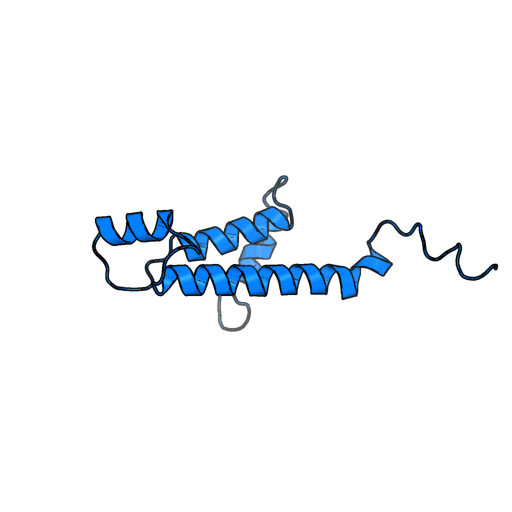 552 C C . GLN A 1 71 ? -2.031 -4.789 -4.066 1.00 97.69 71 GLN A C 1
ATOM 554 O O . GLN A 1 71 ? -1.107 -4.978 -4.850 1.00 97.69 71 GLN A O 1
ATOM 559 N N . ILE A 1 72 ? -3.305 -4.988 -4.413 1.00 98.25 72 ILE A N 1
ATOM 560 C CA . ILE A 1 72 ? -3.703 -5.471 -5.741 1.00 98.25 72 ILE A CA 1
ATOM 561 C C . ILE A 1 72 ? -3.322 -4.468 -6.836 1.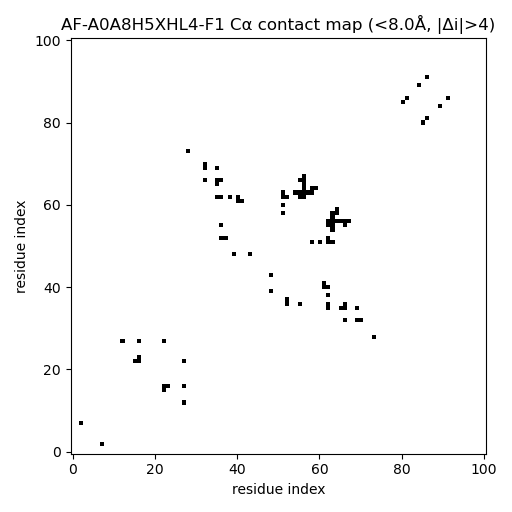00 98.25 72 ILE A C 1
ATOM 563 O O . ILE A 1 72 ? -2.752 -4.859 -7.854 1.00 98.25 72 ILE A O 1
ATOM 567 N N . GLU A 1 73 ? -3.638 -3.186 -6.655 1.00 98.25 73 GLU A N 1
ATOM 568 C CA . GLU A 1 73 ? -3.333 -2.160 -7.659 1.00 98.25 73 GLU A CA 1
ATOM 569 C C . GLU A 1 73 ? -1.825 -1.919 -7.799 1.00 98.25 73 GLU A C 1
ATOM 571 O O . GLU A 1 73 ? -1.338 -1.703 -8.909 1.00 98.25 73 GLU A O 1
ATOM 576 N N . TRP A 1 74 ? -1.068 -2.029 -6.70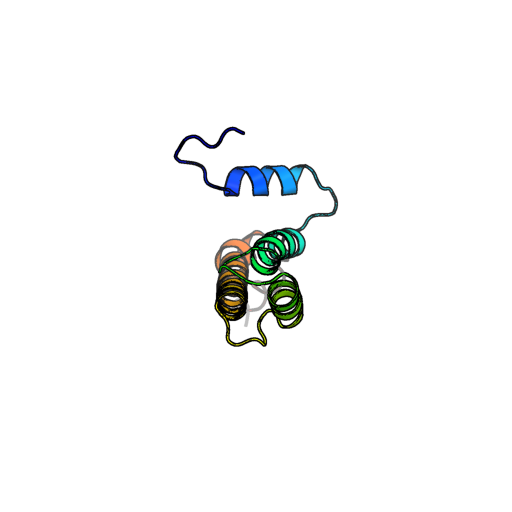6 1.00 97.44 74 TRP A N 1
ATOM 577 C CA . TRP A 1 74 ? 0.388 -1.939 -6.734 1.00 97.44 74 TRP A CA 1
ATOM 578 C C . TRP A 1 74 ? 1.018 -3.075 -7.544 1.00 97.44 74 TRP A C 1
ATOM 580 O O . TRP A 1 74 ? 1.858 -2.818 -8.403 1.00 97.44 74 TRP A O 1
ATOM 590 N N . GLU A 1 75 ? 0.581 -4.318 -7.334 1.00 97.88 75 GLU A N 1
ATOM 591 C CA . GLU A 1 75 ? 1.084 -5.461 -8.106 1.00 97.88 75 GLU A CA 1
ATOM 592 C C . GLU A 1 75 ? 0.730 -5.347 -9.594 1.00 97.88 75 GLU A C 1
ATOM 594 O O . GLU A 1 75 ? 1.576 -5.595 -10.452 1.00 97.88 75 GLU A O 1
ATOM 599 N N . LYS A 1 76 ? -0.488 -4.894 -9.923 1.00 98.25 76 LYS A N 1
ATOM 600 C CA . LYS A 1 76 ? -0.872 -4.612 -11.318 1.00 98.25 76 LYS A CA 1
ATOM 601 C C . LYS A 1 76 ? 0.016 -3.544 -11.952 1.00 98.25 76 LYS A C 1
ATOM 603 O O . LYS A 1 76 ? 0.402 -3.684 -13.107 1.00 98.25 76 LYS A O 1
ATOM 608 N N . PHE A 1 77 ? 0.342 -2.489 -11.209 1.00 96.62 77 PHE A N 1
ATOM 609 C CA . PHE A 1 77 ? 1.230 -1.434 -11.685 1.00 96.62 77 PHE A CA 1
ATOM 610 C C . PHE A 1 77 ? 2.655 -1.949 -11.923 1.00 96.62 77 PHE A C 1
ATOM 612 O O . PHE A 1 77 ? 3.238 -1.668 -12.968 1.00 96.62 77 PHE A O 1
ATOM 619 N N . CYS A 1 78 ? 3.198 -2.745 -10.999 1.00 96.56 78 CYS A N 1
ATOM 620 C CA . CYS A 1 78 ? 4.497 -3.395 -11.171 1.00 96.56 78 CYS A CA 1
ATOM 621 C C . CYS A 1 78 ? 4.519 -4.318 -12.396 1.00 96.56 78 CYS A C 1
ATOM 623 O O . CYS A 1 78 ? 5.475 -4.273 -13.168 1.00 96.56 78 CYS A O 1
ATOM 625 N N . LEU A 1 79 ? 3.466 -5.118 -12.595 1.00 96.81 79 LEU A N 1
ATOM 626 C CA . LEU A 1 79 ? 3.327 -5.980 -13.769 1.00 96.81 79 LEU A CA 1
ATOM 627 C C . LEU A 1 79 ? 3.323 -5.159 -15.061 1.00 96.81 79 LEU A C 1
ATOM 629 O O . LEU A 1 79 ? 4.117 -5.437 -15.954 1.00 96.81 79 LEU A O 1
ATOM 633 N N . TRP A 1 80 ? 2.499 -4.112 -15.122 1.00 97.06 80 TRP A N 1
ATOM 634 C CA . TRP A 1 80 ? 2.430 -3.216 -16.274 1.00 97.06 80 TRP A CA 1
ATOM 635 C C . TRP A 1 80 ? 3.793 -2.591 -16.605 1.00 97.06 80 TRP A C 1
ATOM 637 O O . TRP A 1 80 ? 4.173 -2.543 -17.770 1.00 97.06 80 TRP A O 1
ATOM 647 N N . ILE A 1 81 ? 4.579 -2.179 -15.599 1.00 94.75 81 ILE A N 1
ATOM 648 C CA . ILE A 1 81 ? 5.939 -1.667 -15.834 1.00 94.75 81 ILE A CA 1
ATOM 649 C C . ILE A 1 81 ? 6.800 -2.709 -16.556 1.00 94.75 81 ILE A C 1
ATOM 651 O O . ILE A 1 81 ? 7.511 -2.372 -17.499 1.00 94.75 81 ILE A O 1
ATOM 655 N N . VAL A 1 82 ? 6.769 -3.964 -16.103 1.00 94.69 82 VAL A N 1
ATOM 656 C CA . VAL A 1 82 ? 7.577 -5.035 -16.700 1.00 94.69 82 VAL A CA 1
ATOM 657 C C . VAL A 1 82 ? 7.096 -5.361 -18.114 1.00 94.69 82 VAL A C 1
ATOM 659 O O . VAL A 1 82 ? 7.926 -5.542 -18.999 1.00 94.69 82 VAL A O 1
ATOM 662 N N . GLU A 1 83 ? 5.786 -5.410 -18.341 1.00 95.62 83 GLU A N 1
ATOM 663 C CA . GLU A 1 83 ? 5.208 -5.704 -19.657 1.00 95.62 83 GLU A CA 1
ATOM 664 C C . GLU A 1 83 ? 5.516 -4.610 -20.688 1.00 95.62 83 GLU A C 1
ATOM 666 O O . GLU A 1 83 ? 5.884 -4.929 -21.816 1.00 95.62 83 GLU A O 1
ATOM 671 N N . GLU A 1 84 ? 5.418 -3.335 -20.307 1.00 95.88 84 GLU A N 1
ATOM 672 C CA . GLU A 1 84 ? 5.658 -2.217 -21.228 1.00 95.88 84 GLU A CA 1
ATOM 673 C C . GLU A 1 84 ? 7.144 -1.911 -21.428 1.00 95.88 84 GLU A C 1
ATOM 675 O O . GLU A 1 84 ? 7.579 -1.605 -22.536 1.00 95.88 84 GLU A O 1
ATOM 680 N N . PHE A 1 85 ? 7.938 -1.963 -20.356 1.00 93.31 85 PHE A N 1
ATOM 681 C CA . PHE A 1 85 ? 9.305 -1.428 -20.351 1.00 93.31 85 PHE A CA 1
ATOM 682 C C . PHE A 1 85 ? 10.381 -2.498 -20.156 1.00 93.31 85 PHE A C 1
ATOM 684 O O . PHE A 1 85 ? 11.566 -2.207 -20.322 1.00 93.31 85 PHE A O 1
ATOM 691 N N . GLY A 1 86 ? 10.010 -3.734 -19.812 1.00 92.44 86 GLY A N 1
ATOM 692 C CA . GLY A 1 86 ? 10.962 -4.806 -19.517 1.00 92.44 86 GLY A CA 1
ATOM 693 C C . GLY A 1 86 ? 11.814 -5.221 -20.715 1.00 92.44 86 GLY A C 1
ATOM 694 O O . GLY A 1 86 ? 12.973 -5.573 -20.534 1.00 92.44 86 GLY A O 1
ATOM 695 N N . ASP A 1 87 ? 11.292 -5.126 -21.938 1.00 89.38 87 ASP A N 1
ATOM 696 C CA . ASP A 1 87 ? 12.061 -5.440 -23.149 1.00 89.38 87 ASP A CA 1
ATOM 697 C C . ASP A 1 87 ? 13.085 -4.348 -23.511 1.00 89.38 87 ASP A C 1
ATOM 699 O O . ASP A 1 87 ? 14.159 -4.658 -24.024 1.00 89.38 87 ASP A O 1
ATOM 703 N N . GLU A 1 88 ? 12.759 -3.075 -23.261 1.00 91.00 88 GLU A N 1
ATOM 704 C CA . GLU A 1 88 ? 13.617 -1.927 -23.599 1.00 91.00 88 GLU A CA 1
ATOM 705 C C . GLU A 1 88 ? 14.673 -1.657 -22.519 1.00 91.00 88 GLU A C 1
ATOM 707 O O . GLU A 1 88 ? 15.825 -1.352 -22.829 1.00 91.00 88 GLU A O 1
ATOM 712 N N . PHE A 1 89 ? 14.282 -1.774 -21.250 1.00 85.62 89 PHE A N 1
ATOM 713 C CA . PHE A 1 89 ? 15.105 -1.391 -20.102 1.00 85.62 89 PHE A CA 1
ATOM 714 C C . PHE A 1 89 ? 15.497 -2.566 -19.202 1.00 85.62 89 PHE A C 1
ATOM 716 O O . PHE A 1 89 ? 16.287 -2.377 -18.276 1.00 85.62 89 PHE A O 1
ATOM 723 N N . GLY A 1 90 ? 14.955 -3.763 -19.432 1.00 76.88 90 GLY A N 1
ATOM 724 C CA . GLY A 1 90 ? 15.418 -4.974 -18.762 1.00 76.88 90 GLY A CA 1
ATOM 725 C C . GLY A 1 90 ? 16.762 -5.432 -19.316 1.00 76.88 90 GLY A C 1
ATOM 726 O O . GLY A 1 90 ? 17.160 -5.075 -20.426 1.00 76.88 90 GLY A O 1
ATOM 727 N N . ASP A 1 91 ? 17.484 -6.234 -18.536 1.00 70.25 91 ASP A N 1
ATOM 728 C CA . ASP A 1 91 ? 18.768 -6.797 -18.947 1.00 70.25 91 ASP A CA 1
ATOM 729 C C . ASP A 1 91 ? 18.554 -7.761 -20.127 1.00 7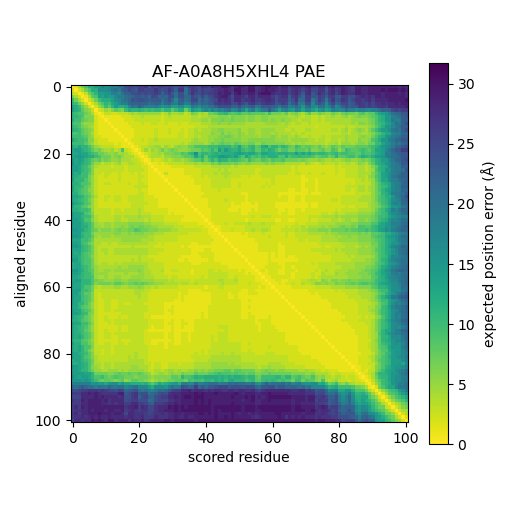0.25 91 ASP A C 1
ATOM 731 O O . ASP A 1 91 ? 18.322 -8.956 -19.952 1.00 70.25 91 ASP A O 1
ATOM 735 N N . GLY A 1 92 ? 18.602 -7.221 -21.348 1.00 58.72 92 GLY A N 1
ATOM 736 C CA . GLY A 1 92 ? 18.376 -7.915 -22.611 1.00 58.72 92 GLY A CA 1
ATOM 737 C C . GLY A 1 92 ? 19.397 -9.016 -22.883 1.00 58.72 92 GLY A C 1
ATOM 738 O O . GLY A 1 92 ? 20.302 -8.860 -23.700 1.00 58.72 92 GLY A O 1
ATOM 739 N N . LYS A 1 93 ? 19.247 -10.162 -22.220 1.00 54.84 93 LYS A N 1
ATOM 740 C CA . LYS A 1 93 ? 20.006 -11.381 -22.497 1.00 54.84 93 LYS A CA 1
ATOM 741 C C . LYS A 1 93 ? 19.108 -12.606 -22.490 1.00 54.84 93 LYS A C 1
ATOM 743 O O . LYS A 1 93 ? 19.335 -13.502 -21.696 1.00 54.84 93 LYS A O 1
ATOM 748 N N . GLU A 1 94 ? 18.134 -12.681 -23.395 1.00 54.38 94 GLU A N 1
ATOM 749 C CA . GLU A 1 94 ? 17.526 -13.988 -23.718 1.00 54.38 94 GLU A CA 1
ATOM 750 C C . GLU A 1 94 ? 16.807 -14.079 -25.076 1.00 54.38 94 GLU A C 1
ATOM 752 O O . GLU A 1 94 ? 16.584 -15.186 -25.559 1.00 54.38 94 GLU A O 1
ATOM 757 N N . LYS A 1 95 ? 16.537 -12.969 -25.781 1.00 51.19 95 LYS A N 1
ATOM 758 C CA . LYS A 1 95 ? 15.886 -13.033 -27.108 1.00 51.19 95 LYS A CA 1
ATOM 759 C C . LYS A 1 95 ? 16.807 -13.410 -28.282 1.00 51.19 95 LYS A C 1
ATOM 761 O O . LYS A 1 95 ? 16.310 -13.610 -29.382 1.00 51.19 95 LYS A O 1
ATOM 766 N N . GLU A 1 96 ? 18.113 -13.589 -28.068 1.00 47.53 96 GLU A N 1
ATOM 767 C CA . GLU A 1 96 ? 19.067 -13.907 -29.151 1.00 47.53 96 GLU A CA 1
ATOM 768 C C . GLU A 1 96 ? 19.317 -15.417 -29.365 1.00 47.53 96 GLU A C 1
ATOM 770 O O . GLU A 1 96 ? 20.051 -15.791 -30.269 1.00 47.53 96 GLU A O 1
ATOM 775 N N . LYS A 1 97 ? 18.715 -16.321 -28.570 1.00 47.66 97 LYS A N 1
ATOM 776 C CA . LYS A 1 97 ? 18.925 -17.782 -28.729 1.00 47.66 97 LYS A CA 1
ATOM 777 C C . LYS A 1 97 ? 17.763 -18.565 -29.343 1.00 47.66 97 LYS A C 1
ATOM 779 O O . LYS A 1 97 ? 17.905 -19.768 -29.540 1.00 47.66 97 LYS A O 1
ATOM 784 N N . ALA A 1 98 ? 16.634 -17.924 -29.645 1.00 52.94 98 ALA A N 1
ATOM 785 C CA . ALA A 1 98 ? 15.449 -18.615 -30.162 1.00 52.94 98 ALA A CA 1
ATOM 786 C C . ALA A 1 98 ? 15.251 -18.498 -31.686 1.00 52.94 98 ALA A C 1
ATOM 788 O O . ALA A 1 98 ? 14.338 -19.126 -32.210 1.00 52.94 98 ALA A O 1
ATOM 789 N N . SER A 1 99 ? 16.077 -17.727 -32.406 1.00 50.00 99 SER A N 1
ATOM 790 C CA . SER A 1 99 ? 15.962 -17.573 -33.869 1.00 50.00 99 SER A CA 1
ATOM 791 C C . SER A 1 99 ? 16.940 -18.422 -34.691 1.00 50.00 99 SER A C 1
ATOM 793 O O . SER A 1 99 ? 16.834 -18.408 -35.912 1.00 50.00 99 SER A O 1
ATOM 795 N N . ASP A 1 100 ? 17.844 -19.168 -34.045 1.00 49.00 100 ASP A N 1
ATOM 796 C CA . ASP A 1 100 ? 18.914 -19.944 -34.704 1.00 49.00 100 ASP A CA 1
ATOM 797 C C . ASP A 1 100 ? 18.823 -21.471 -34.461 1.00 49.00 100 ASP A C 1
ATOM 799 O O . ASP A 1 100 ? 19.827 -22.178 -34.583 1.00 49.00 100 ASP A O 1
ATOM 803 N N . ALA A 1 101 ? 17.642 -22.005 -34.118 1.00 42.91 101 ALA A N 1
ATOM 804 C CA . ALA A 1 101 ? 17.414 -23.450 -33.949 1.00 42.91 101 ALA A CA 1
ATOM 805 C C . ALA A 1 101 ? 16.361 -23.999 -34.919 1.00 42.91 101 ALA A C 1
ATOM 807 O O . ALA A 1 101 ? 15.276 -23.384 -35.023 1.00 42.91 101 ALA A O 1
#

Organism: NCBI:txid48507

pLDDT: mean 86.13, std 16.87, range [42.12, 98.31]

Sequence (101 aa):
MLGQDTAGMSHDFWQALQGWKNLGLAGLGSLAENSVRWAAFEDQSQADWINDIKQASLGTNVKAKRMQEWQIEWEKFCLWIVEEFGDEFGDGKEKEKASDA

Foldseek 3Di:
DPDDDDDPCVVVLVVVVVVDPPQDLVNSLVVVLVCLLQDDPDDDDPVVSVVSSVCQLVDDDPSVVVSVVSVVVSVVVVVVCCVPCVCPPNPPPDPPPPPPD